Protein AF-A0A6J8D856-F1 (afdb_monomer_lite)

Organism: Mytilus coruscus (NCBI:txid42192)

Structure (mmCIF, N/CA/C/O backbone):
data_AF-A0A6J8D856-F1
#
_entry.id   AF-A0A6J8D856-F1
#
loop_
_atom_site.group_PDB
_atom_site.id
_atom_site.type_symbol
_atom_site.label_atom_id
_atom_site.label_alt_id
_atom_site.label_comp_id
_atom_site.label_asym_id
_atom_site.label_entity_id
_atom_site.label_seq_id
_atom_site.pdbx_PDB_ins_code
_atom_site.Cartn_x
_atom_site.Cartn_y
_atom_site.Cartn_z
_atom_site.occupancy
_atom_site.B_iso_or_equiv
_atom_site.auth_seq_id
_atom_site.auth_comp_id
_atom_site.auth_asym_id
_atom_site.auth_atom_id
_atom_site.pdbx_PDB_model_num
ATOM 1 N N . MET A 1 1 ? 4.755 -21.003 45.461 1.00 39.19 1 MET A N 1
ATOM 2 C CA . MET A 1 1 ? 3.475 -21.278 44.771 1.00 39.19 1 MET A CA 1
ATOM 3 C C . MET A 1 1 ? 3.271 -20.178 43.735 1.00 39.19 1 MET A C 1
ATOM 5 O O . MET A 1 1 ? 3.047 -19.058 44.170 1.00 39.19 1 MET A O 1
ATOM 9 N N . PRO A 1 2 ? 3.451 -20.394 42.417 1.00 51.56 2 PRO A N 1
ATOM 10 C CA . PRO A 1 2 ? 3.188 -19.332 41.454 1.00 51.56 2 PRO A CA 1
ATOM 11 C C . PRO A 1 2 ? 1.673 -19.213 41.237 1.00 51.56 2 PRO A C 1
ATOM 13 O O . PRO A 1 2 ? 0.978 -20.198 40.991 1.00 51.56 2 PRO A O 1
ATOM 16 N N . GLU A 1 3 ? 1.170 -17.997 41.402 1.00 50.19 3 GLU A N 1
ATOM 17 C CA . GLU A 1 3 ? -0.244 -17.639 41.389 1.00 50.19 3 GLU A CA 1
ATOM 18 C C . GLU A 1 3 ? -0.891 -17.946 40.031 1.00 50.19 3 GLU A C 1
ATOM 20 O O . GLU A 1 3 ? -0.454 -17.483 38.974 1.00 50.19 3 GLU A O 1
ATOM 25 N N . SER A 1 4 ? -1.960 -18.743 40.054 1.00 55.97 4 SER A N 1
ATOM 26 C CA . SER A 1 4 ? -2.753 -19.089 38.872 1.00 55.97 4 SER A CA 1
ATOM 27 C C . SER A 1 4 ? -3.656 -17.921 38.474 1.00 55.97 4 SER A C 1
ATOM 29 O O . SER A 1 4 ? -4.858 -17.927 38.728 1.00 55.97 4 SER A O 1
ATOM 31 N N . GLY A 1 5 ? -3.073 -16.901 37.843 1.00 60.31 5 GLY A N 1
ATOM 32 C CA . GLY A 1 5 ? -3.833 -15.826 37.209 1.00 60.31 5 GLY A CA 1
ATOM 33 C C . GLY A 1 5 ? -4.738 -16.346 36.074 1.00 60.31 5 GLY A C 1
ATOM 34 O O . GLY A 1 5 ? -4.460 -17.397 35.481 1.00 60.31 5 GLY A O 1
ATOM 35 N N . PRO A 1 6 ? -5.824 -15.629 35.728 1.00 64.25 6 PRO A N 1
ATOM 36 C CA . PRO A 1 6 ? -6.737 -16.048 34.673 1.00 64.25 6 PRO A CA 1
ATOM 37 C C . PRO A 1 6 ? -5.998 -16.274 33.345 1.00 64.25 6 PRO A C 1
ATOM 39 O O . PRO A 1 6 ? -5.323 -15.391 32.811 1.00 64.25 6 PRO A O 1
ATOM 42 N N . LYS A 1 7 ? -6.160 -17.470 32.760 1.00 65.56 7 LYS A N 1
ATOM 43 C CA . LYS A 1 7 ? -5.513 -17.859 31.486 1.00 65.56 7 LYS A CA 1
ATOM 44 C C . LYS A 1 7 ? -5.890 -16.918 30.331 1.00 65.56 7 LYS A C 1
ATOM 46 O O . LYS A 1 7 ? -5.153 -16.769 29.352 1.00 65.56 7 LYS A O 1
ATOM 51 N N . TYR A 1 8 ? -7.026 -16.238 30.456 1.00 71.06 8 TYR A N 1
ATOM 52 C CA . TYR A 1 8 ? -7.645 -15.438 29.418 1.00 71.06 8 TYR A CA 1
ATOM 53 C C . TYR A 1 8 ? -8.191 -14.110 29.977 1.00 71.06 8 TYR A C 1
ATOM 55 O O . TYR A 1 8 ? -8.861 -14.110 31.001 1.00 71.06 8 TYR A O 1
ATOM 63 N N . TYR A 1 9 ? -7.934 -13.001 29.269 1.00 77.69 9 TYR A N 1
ATOM 64 C CA . TYR A 1 9 ? -8.495 -11.678 29.570 1.00 77.69 9 TYR A CA 1
ATOM 65 C C . TYR A 1 9 ? -9.273 -11.139 28.360 1.00 77.69 9 TYR A C 1
ATOM 67 O O . TYR A 1 9 ? -8.672 -10.987 27.286 1.00 77.69 9 TYR A O 1
ATOM 75 N N . PRO A 1 10 ? -10.580 -10.852 28.479 1.00 86.25 10 PRO A N 1
ATOM 76 C CA . PRO A 1 10 ? -11.350 -10.238 27.404 1.00 86.25 10 PRO A CA 1
ATOM 77 C C . PRO A 1 10 ? -10.893 -8.810 27.134 1.00 86.25 10 PRO A C 1
ATOM 79 O O . PRO A 1 10 ? -10.565 -8.057 28.045 1.00 86.25 10 PRO A O 1
ATOM 82 N N . CYS A 1 11 ? -10.883 -8.426 25.858 1.00 89.19 11 CYS A N 1
ATOM 83 C CA . CYS A 1 11 ? -10.730 -7.023 25.501 1.00 89.19 11 CYS A CA 1
ATOM 84 C C . CYS A 1 11 ? -12.015 -6.271 25.845 1.00 89.19 11 CYS A C 1
ATOM 86 O O . CYS A 1 11 ? -13.039 -6.545 25.229 1.00 89.19 11 CYS A O 1
ATOM 88 N N . VAL A 1 12 ? -11.936 -5.242 26.683 1.00 89.69 12 VAL A N 1
ATOM 89 C CA . VAL A 1 12 ? -13.101 -4.440 27.102 1.00 89.69 12 VAL A CA 1
ATOM 90 C C . VAL A 1 12 ? -13.914 -3.849 25.946 1.00 89.69 12 VAL A C 1
ATOM 92 O O . VAL A 1 12 ? -15.121 -3.689 26.055 1.00 89.69 12 VAL A O 1
ATOM 95 N N . LEU A 1 13 ? -13.278 -3.563 24.806 1.00 88.62 13 LEU A N 1
ATOM 96 C CA . LEU A 1 13 ? -13.982 -3.022 23.638 1.00 88.62 13 LEU A CA 1
ATOM 97 C C . LEU A 1 13 ? -14.702 -4.036 22.752 1.00 88.62 13 LEU A C 1
ATOM 99 O O . LEU A 1 13 ? -15.667 -3.681 22.089 1.00 88.62 13 LEU A O 1
ATOM 103 N N . CYS A 1 14 ? -14.168 -5.245 22.609 1.00 87.88 14 CYS A N 1
ATOM 104 C CA . CYS A 1 14 ? -14.675 -6.193 21.610 1.00 87.88 14 CYS A CA 1
ATOM 105 C C . CYS A 1 14 ? -15.002 -7.563 22.193 1.00 87.88 14 CYS A C 1
ATOM 107 O O . CYS A 1 14 ? -15.352 -8.464 21.437 1.00 87.88 14 CYS A O 1
ATOM 109 N N . ASN A 1 15 ? -14.815 -7.741 23.502 1.00 85.06 15 ASN A N 1
ATOM 110 C CA . ASN A 1 15 ? -14.955 -8.984 24.258 1.00 85.06 15 ASN A CA 1
ATOM 111 C C . ASN A 1 15 ? -14.187 -10.186 23.677 1.00 85.06 15 ASN A C 1
ATOM 113 O O . ASN A 1 15 ? -14.355 -11.318 24.128 1.00 85.06 15 ASN A O 1
ATOM 117 N N . LYS A 1 16 ? -13.304 -9.951 22.694 1.00 86.56 16 LYS A N 1
ATOM 118 C CA . LYS A 1 16 ? -12.520 -10.993 22.031 1.00 86.56 16 LYS A CA 1
ATOM 119 C C . LYS A 1 16 ? -11.442 -11.531 22.939 1.00 86.56 16 LYS A C 1
ATOM 121 O O . LYS A 1 16 ? -10.890 -10.803 23.777 1.00 86.56 16 LYS A O 1
ATOM 126 N N . ARG A 1 17 ? -11.081 -12.794 22.673 1.00 84.25 17 ARG A N 1
ATOM 127 C CA . ARG A 1 17 ? -10.057 -13.447 23.460 1.00 84.25 17 ARG A CA 1
ATOM 128 C C . ARG A 1 17 ? -8.660 -12.876 23.205 1.00 84.25 17 ARG A C 1
ATOM 130 O O . ARG A 1 17 ? -8.151 -13.052 22.107 1.00 84.25 17 ARG A O 1
ATOM 137 N N . THR A 1 18 ? -8.032 -12.212 24.186 1.00 80.00 18 THR A N 1
ATOM 138 C CA . THR A 1 18 ? -6.682 -11.644 24.025 1.00 80.00 18 THR A CA 1
ATOM 139 C C . THR A 1 18 ? -5.585 -12.592 24.505 1.00 80.00 18 THR A C 1
ATOM 141 O O . THR A 1 18 ? -5.580 -13.078 25.650 1.00 80.00 18 THR A O 1
ATOM 144 N N . LYS A 1 19 ? -4.613 -12.836 23.621 1.00 81.00 19 LYS A N 1
ATOM 145 C CA . LYS A 1 19 ? -3.370 -13.536 23.964 1.00 81.00 19 LYS A CA 1
ATOM 146 C C . LYS A 1 19 ? -2.509 -12.641 24.869 1.00 81.00 19 LYS A C 1
ATOM 148 O O . LYS A 1 19 ? -2.576 -11.422 24.721 1.00 81.00 19 LYS A O 1
ATOM 153 N N . PRO A 1 20 ? -1.676 -13.198 25.768 1.00 79.44 20 PRO A N 1
ATOM 154 C CA . PRO A 1 20 ? -0.848 -12.409 26.687 1.00 79.44 20 PRO A CA 1
ATOM 155 C C . PRO A 1 20 ? -0.051 -11.270 26.028 1.00 79.44 20 PRO A C 1
ATOM 157 O O . PRO A 1 20 ? -0.049 -10.160 26.546 1.00 79.44 20 PRO A O 1
ATOM 160 N N . HIS A 1 21 ? 0.533 -11.503 24.847 1.00 79.62 21 HIS A N 1
ATOM 161 C CA . HIS A 1 21 ? 1.324 -10.503 24.110 1.00 79.62 21 HIS A CA 1
ATOM 162 C C . HIS A 1 21 ? 0.494 -9.386 23.444 1.00 79.62 21 HIS A C 1
ATOM 164 O O . HIS A 1 21 ? 1.033 -8.352 23.048 1.00 79.62 21 HIS A O 1
ATOM 170 N N . GLU A 1 22 ? -0.819 -9.573 23.301 1.00 80.00 22 GLU A N 1
ATOM 171 C CA . GLU A 1 22 ? -1.727 -8.599 22.681 1.00 80.00 22 GLU A CA 1
ATOM 172 C C . GLU A 1 22 ? -2.434 -7.712 23.712 1.00 80.00 22 GLU A C 1
ATOM 174 O O . GLU A 1 22 ? -3.137 -6.771 23.331 1.00 80.00 22 GLU A O 1
ATOM 179 N N . ARG A 1 23 ? -2.267 -8.018 25.006 1.00 83.12 23 ARG A N 1
ATOM 180 C CA . ARG A 1 23 ? -2.879 -7.300 26.126 1.00 83.12 23 ARG A CA 1
ATOM 181 C C . ARG A 1 23 ? -2.162 -5.980 26.344 1.00 83.12 23 ARG A C 1
ATOM 183 O O . ARG A 1 23 ? -0.955 -5.942 26.570 1.00 83.12 23 ARG A O 1
ATOM 190 N N . ARG A 1 24 ? -2.916 -4.888 26.338 1.00 85.00 24 ARG A N 1
ATOM 191 C CA . ARG A 1 24 ? -2.424 -3.561 26.712 1.00 85.00 24 ARG A CA 1
ATOM 192 C C . ARG A 1 24 ? -3.245 -3.028 27.878 1.00 85.00 24 ARG A C 1
ATOM 194 O O . ARG A 1 24 ? -4.448 -3.275 27.953 1.00 85.00 24 ARG A O 1
ATOM 201 N N . SER A 1 25 ? -2.587 -2.320 28.790 1.00 85.12 25 SER A N 1
ATOM 202 C CA . SER A 1 25 ? -3.261 -1.536 29.824 1.00 85.12 25 SER A CA 1
ATOM 203 C C . SER A 1 25 ? -3.973 -0.335 29.205 1.00 85.12 25 SER A C 1
ATOM 205 O O . SER A 1 25 ? -3.617 0.145 28.121 1.00 85.12 25 SER A O 1
ATOM 207 N N . ILE A 1 26 ? -5.006 0.132 29.897 1.00 85.31 26 ILE A N 1
ATOM 208 C CA . ILE A 1 26 ? -5.797 1.286 29.489 1.00 85.31 26 ILE A CA 1
ATOM 209 C C . ILE A 1 26 ? -5.193 2.534 30.139 1.00 85.31 26 ILE A C 1
ATOM 211 O O . ILE A 1 26 ? -5.184 2.675 31.357 1.00 85.31 26 ILE A O 1
ATOM 215 N N . ASN A 1 27 ? -4.684 3.448 29.313 1.00 86.06 27 ASN A N 1
ATOM 216 C CA . ASN A 1 27 ? -4.216 4.761 29.763 1.00 86.06 27 ASN A CA 1
ATOM 217 C C . ASN A 1 27 ? -5.408 5.713 29.970 1.00 86.06 27 ASN A C 1
ATOM 219 O O . ASN A 1 27 ? -6.475 5.503 29.395 1.00 86.06 27 ASN A O 1
ATOM 223 N N . LYS A 1 28 ? -5.217 6.820 30.707 1.00 86.12 28 LYS A N 1
ATOM 224 C CA . LYS A 1 28 ? -6.266 7.838 30.945 1.00 86.12 28 LYS A CA 1
ATOM 225 C C . LYS A 1 28 ? -6.908 8.364 29.649 1.00 86.12 28 LYS A C 1
ATOM 227 O O . LYS A 1 28 ? -8.109 8.608 29.615 1.00 86.12 28 LYS A O 1
ATOM 232 N N . SER A 1 29 ? -6.122 8.526 28.584 1.00 84.56 29 SER A N 1
ATOM 233 C CA . SER A 1 29 ? -6.607 9.007 27.284 1.00 84.56 29 SER A CA 1
ATOM 234 C C . SER A 1 29 ? -7.490 7.976 26.573 1.00 84.56 29 SER A C 1
ATOM 236 O O . SER A 1 29 ? -8.589 8.297 26.124 1.00 84.56 29 SER A O 1
ATOM 238 N N . VAL A 1 30 ? -7.066 6.709 26.585 1.00 84.56 30 VAL A N 1
ATOM 239 C CA . VAL A 1 30 ? -7.865 5.582 26.092 1.00 84.56 30 VAL A CA 1
ATOM 240 C C . VAL A 1 30 ? -9.146 5.452 26.918 1.00 84.56 30 VAL A C 1
ATOM 242 O O . VAL A 1 30 ? -10.210 5.293 26.342 1.00 84.56 30 VAL A O 1
ATOM 245 N N . ALA A 1 31 ? -9.095 5.603 28.244 1.00 85.81 31 ALA A N 1
ATOM 246 C CA . ALA A 1 31 ? -10.287 5.556 29.092 1.00 85.81 31 ALA A CA 1
ATOM 247 C C . ALA A 1 31 ? -11.321 6.635 28.728 1.00 85.81 31 ALA A C 1
ATOM 249 O O . ALA A 1 31 ? -12.499 6.324 28.568 1.00 85.81 31 ALA A O 1
ATOM 250 N N . LYS A 1 32 ? -10.878 7.882 28.508 1.00 86.38 32 LYS A N 1
ATOM 251 C CA . LYS A 1 32 ? -11.750 8.961 28.011 1.00 86.38 32 LYS A CA 1
ATOM 252 C C . LYS A 1 32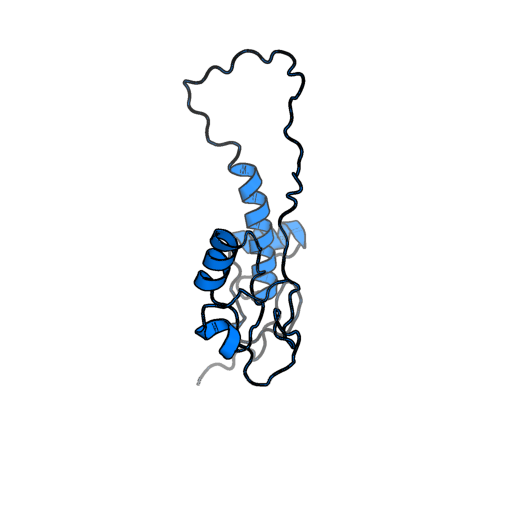 ? -12.359 8.617 26.654 1.00 86.38 32 LYS A C 1
ATOM 254 O O . LYS A 1 32 ? -13.537 8.870 26.430 1.00 86.38 32 LYS A O 1
ATOM 259 N N . TYR A 1 33 ? -11.574 8.023 25.758 1.00 86.75 33 TYR A N 1
ATOM 260 C CA . TYR A 1 33 ? -12.047 7.589 24.448 1.00 86.75 33 TYR A CA 1
ATOM 261 C C . TYR A 1 33 ? -13.126 6.500 24.530 1.00 86.75 33 TYR A C 1
ATOM 263 O O . TYR A 1 33 ? -14.137 6.588 23.830 1.00 86.75 33 TYR A O 1
ATOM 271 N N . LEU A 1 34 ? -12.916 5.498 25.387 1.00 86.88 34 LEU A N 1
ATOM 272 C CA . LEU A 1 34 ? -13.867 4.415 25.637 1.00 86.88 34 LEU A CA 1
ATOM 273 C C . LEU A 1 34 ? -15.184 4.948 26.193 1.00 86.88 34 LEU A C 1
ATOM 275 O O . LEU A 1 34 ? -16.250 4.584 25.701 1.00 86.88 34 LEU A O 1
ATOM 279 N N . ASN A 1 35 ? -15.102 5.854 27.164 1.00 87.62 35 ASN A N 1
ATOM 280 C CA . ASN A 1 35 ? -16.276 6.456 27.771 1.00 87.62 35 ASN A CA 1
ATOM 281 C C . ASN A 1 35 ? -17.030 7.349 26.770 1.00 87.62 35 ASN A C 1
ATOM 283 O O . ASN A 1 35 ? -18.233 7.192 26.602 1.00 87.62 35 ASN A O 1
ATOM 287 N N . LYS A 1 36 ? -16.322 8.200 26.015 1.00 87.12 36 LYS A N 1
ATOM 288 C CA . LYS A 1 36 ? -16.935 9.129 25.052 1.00 87.12 36 LYS A CA 1
ATOM 289 C C . LYS A 1 36 ? -17.637 8.431 23.882 1.00 87.12 36 LYS A C 1
ATOM 291 O O . LYS A 1 36 ? -18.679 8.902 23.447 1.00 87.12 36 LYS A O 1
ATOM 296 N N . ASN A 1 37 ? -17.054 7.360 23.340 1.00 85.94 37 ASN A N 1
ATOM 297 C CA . ASN A 1 37 ? -17.557 6.738 22.105 1.00 85.94 37 ASN A CA 1
ATOM 298 C C . ASN A 1 37 ? -18.376 5.469 22.338 1.00 85.94 37 ASN A C 1
ATOM 300 O O . ASN A 1 37 ? -19.184 5.109 21.490 1.00 85.94 37 ASN A O 1
ATOM 304 N N . PHE A 1 38 ? -18.144 4.772 23.451 1.00 87.06 38 PHE A N 1
ATOM 305 C CA . PHE A 1 38 ? -18.766 3.476 23.723 1.00 87.06 38 PHE A CA 1
ATOM 306 C C . PHE A 1 38 ? -19.471 3.425 25.080 1.00 87.06 38 PHE A C 1
ATOM 308 O O . PHE A 1 38 ? -20.019 2.382 25.414 1.00 87.06 38 PHE A O 1
ATOM 315 N N . LEU A 1 39 ? -19.460 4.516 25.863 1.00 86.19 39 LEU A N 1
ATOM 316 C CA . LEU A 1 39 ? -20.026 4.579 27.219 1.00 86.19 39 LEU A CA 1
ATOM 317 C C . LEU A 1 39 ? -19.445 3.518 28.169 1.00 86.19 39 LEU A C 1
ATOM 319 O O . LEU A 1 39 ? -20.088 3.096 29.126 1.00 86.19 39 LEU A O 1
ATOM 323 N N . ILE A 1 40 ? -18.203 3.090 27.919 1.00 85.56 40 ILE A N 1
ATOM 324 C CA . ILE A 1 40 ? -17.524 2.090 28.743 1.00 85.56 40 ILE A CA 1
ATOM 325 C C . ILE A 1 40 ? -16.617 2.785 29.756 1.00 85.56 40 ILE A C 1
ATOM 327 O O . ILE A 1 40 ? -15.745 3.573 29.382 1.00 85.56 40 ILE A O 1
ATOM 331 N N . THR A 1 41 ? -16.785 2.441 31.032 1.00 84.94 41 THR A N 1
ATOM 332 C CA . THR A 1 41 ? -15.935 2.911 32.133 1.00 84.94 41 THR A CA 1
ATOM 333 C C . THR A 1 41 ? -14.938 1.814 32.514 1.00 84.94 41 THR A C 1
ATOM 335 O O . THR A 1 41 ? -15.327 0.853 33.180 1.00 84.94 41 THR A O 1
ATOM 338 N N . PRO A 1 42 ? -13.669 1.915 32.082 1.00 80.44 42 PRO A N 1
ATOM 339 C CA . PRO A 1 42 ? -12.675 0.883 32.346 1.00 80.44 42 PRO A CA 1
ATOM 340 C C . PRO A 1 42 ? -12.201 0.901 33.805 1.00 80.44 42 PRO A C 1
ATOM 342 O O . PRO A 1 42 ? -11.939 1.962 34.376 1.00 80.44 42 PRO A O 1
ATOM 345 N N . LYS A 1 43 ? -12.031 -0.285 34.386 1.00 82.75 43 LYS A N 1
ATOM 346 C CA . LYS A 1 43 ? -11.388 -0.541 35.682 1.00 82.75 43 LYS A CA 1
ATOM 347 C C . LYS A 1 43 ? -9.869 -0.703 35.516 1.00 82.75 43 LYS A C 1
ATOM 349 O O . LYS A 1 43 ? -9.367 -0.864 34.408 1.00 82.75 43 LYS A O 1
ATOM 354 N N . GLN A 1 44 ? -9.104 -0.682 36.611 1.00 75.38 44 GLN A N 1
ATOM 355 C CA . GLN A 1 44 ? -7.632 -0.808 36.549 1.00 75.38 44 GLN A CA 1
ATOM 356 C C . GLN A 1 44 ? -7.150 -2.164 35.995 1.00 75.38 44 GLN A C 1
ATOM 358 O O . GLN A 1 44 ? -6.083 -2.259 35.383 1.00 75.38 44 GLN A O 1
ATOM 363 N N . GLU A 1 45 ? -7.949 -3.213 36.172 1.00 80.56 45 GLU A N 1
ATOM 364 C CA . GLU A 1 45 ? -7.638 -4.572 35.717 1.00 80.56 45 GLU A CA 1
ATOM 365 C C . GLU A 1 45 ? -7.956 -4.797 34.235 1.00 80.56 45 G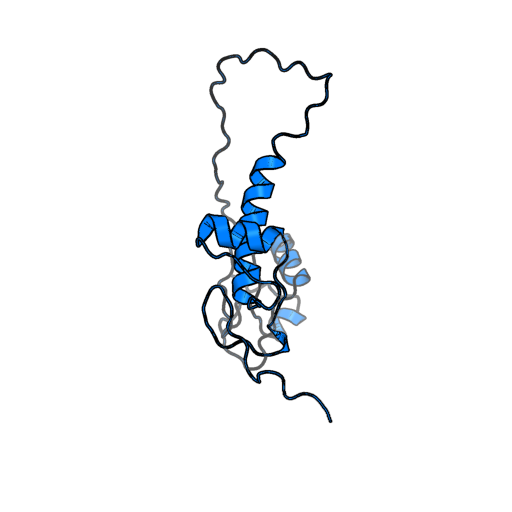LU A C 1
ATOM 367 O O . GLU A 1 45 ? -7.461 -5.746 33.618 1.00 80.56 45 GLU A O 1
ATOM 372 N N . ASP A 1 46 ? -8.720 -3.884 33.640 1.00 84.69 46 ASP A N 1
ATOM 373 C CA . ASP A 1 46 ? -9.214 -4.016 32.286 1.00 84.69 46 ASP A CA 1
ATOM 374 C C . ASP A 1 46 ? -8.097 -3.909 31.251 1.00 84.69 46 ASP A C 1
ATOM 376 O O . ASP A 1 46 ? -7.200 -3.056 31.308 1.00 84.69 46 ASP A O 1
ATOM 380 N N . LYS A 1 47 ? -8.169 -4.796 30.256 1.00 87.00 47 LYS A N 1
ATOM 381 C CA . LYS A 1 47 ? -7.219 -4.852 29.147 1.00 87.00 47 LYS A CA 1
ATOM 382 C C . LYS A 1 47 ? -7.919 -4.577 27.828 1.00 87.00 47 LYS A C 1
ATOM 384 O O . LYS A 1 47 ? -9.077 -4.926 27.601 1.00 87.00 47 LYS A O 1
ATOM 389 N N . ILE A 1 48 ? -7.165 -3.979 26.919 1.00 90.31 48 ILE A N 1
ATOM 390 C CA . ILE A 1 48 ? -7.566 -3.740 25.536 1.00 90.31 48 ILE A CA 1
ATOM 391 C C . ILE A 1 48 ? -6.649 -4.542 24.609 1.00 90.31 48 ILE A C 1
ATOM 393 O O . ILE A 1 48 ? -5.449 -4.661 24.865 1.00 90.31 48 ILE A O 1
ATOM 397 N N . CYS A 1 49 ? -7.199 -5.110 23.534 1.00 90.25 49 CYS A N 1
ATOM 398 C CA . CYS A 1 49 ? -6.385 -5.760 22.510 1.00 90.25 49 CYS A CA 1
ATOM 399 C C . CYS A 1 49 ? -5.658 -4.721 21.645 1.00 90.25 49 CYS A C 1
ATOM 401 O O . CYS A 1 49 ? -6.146 -3.602 21.451 1.00 90.25 49 CYS A O 1
ATOM 403 N N . ASN A 1 50 ? -4.519 -5.102 21.060 1.00 88.94 50 ASN A N 1
ATOM 404 C CA . ASN A 1 50 ? -3.766 -4.242 20.138 1.00 88.94 50 ASN A CA 1
ATOM 405 C C . ASN A 1 50 ? -4.634 -3.683 18.999 1.00 88.94 50 ASN A C 1
ATOM 407 O O . ASN A 1 50 ? -4.525 -2.504 18.673 1.00 88.94 50 ASN A O 1
ATOM 411 N N . THR A 1 51 ? -5.541 -4.487 18.438 1.00 88.38 51 THR A N 1
ATOM 412 C CA . THR A 1 51 ? -6.440 -4.056 17.356 1.00 88.38 51 THR A CA 1
ATOM 413 C C . THR A 1 51 ? -7.344 -2.904 17.789 1.00 88.38 51 THR A C 1
ATOM 415 O O . THR A 1 51 ? -7.480 -1.910 17.080 1.00 88.38 51 THR A O 1
ATOM 418 N N . CYS A 1 52 ? -7.946 -3.004 18.974 1.00 87.62 52 CYS A N 1
ATOM 419 C CA . CYS A 1 52 ? -8.805 -1.957 19.514 1.00 87.62 52 CYS A CA 1
ATOM 420 C C . CYS A 1 52 ? -8.002 -0.724 19.947 1.00 87.62 52 CYS A C 1
ATOM 422 O O . CYS A 1 52 ? -8.460 0.398 19.737 1.00 87.62 52 CYS A O 1
ATOM 424 N N . LYS A 1 53 ? -6.782 -0.907 20.467 1.00 88.38 53 LYS A N 1
ATOM 425 C CA . LYS A 1 53 ? -5.872 0.205 20.777 1.00 88.38 53 LYS A CA 1
ATOM 426 C C . LYS A 1 53 ? -5.464 0.972 19.515 1.00 88.38 53 LYS A C 1
ATOM 428 O O . LYS A 1 53 ? -5.404 2.195 19.528 1.00 88.38 53 LYS A O 1
ATOM 433 N N . HIS A 1 54 ? -5.235 0.272 18.407 1.00 88.31 54 HIS A N 1
ATOM 434 C CA . HIS A 1 54 ? -4.904 0.906 17.132 1.00 88.31 54 HIS A CA 1
ATOM 435 C C . HIS A 1 54 ? -6.063 1.757 16.588 1.00 88.31 54 HIS A C 1
ATOM 437 O O . HIS A 1 54 ? -5.827 2.829 16.038 1.00 88.31 54 HIS A O 1
ATOM 443 N N . LYS A 1 55 ? -7.322 1.334 16.783 1.00 86.44 55 LYS A N 1
ATOM 444 C CA . LYS A 1 55 ? -8.498 2.143 16.404 1.00 86.44 55 LYS A CA 1
ATOM 445 C C . LYS A 1 55 ? -8.531 3.490 17.129 1.00 86.44 55 LYS A C 1
ATOM 447 O O . LYS A 1 55 ? -8.837 4.493 16.496 1.00 86.44 55 LYS A O 1
ATOM 452 N N . TYR A 1 56 ? -8.181 3.502 18.416 1.00 86.62 56 TYR A N 1
ATOM 453 C CA . TYR A 1 56 ? -8.019 4.738 19.182 1.00 86.62 56 TYR A CA 1
ATOM 454 C C . TYR A 1 56 ? -6.942 5.645 18.565 1.00 86.62 56 TYR A C 1
ATOM 456 O O . TYR A 1 56 ? -7.239 6.790 18.239 1.00 86.62 56 TYR A O 1
ATOM 464 N N . TYR A 1 57 ? -5.734 5.123 18.315 1.00 86.06 57 TYR A N 1
ATOM 465 C CA . TYR A 1 57 ? -4.642 5.928 17.749 1.00 86.06 57 TYR A CA 1
ATOM 466 C C . TYR A 1 57 ? -4.992 6.538 16.389 1.00 86.06 57 TYR A C 1
ATOM 468 O O . TYR A 1 57 ? -4.712 7.706 16.154 1.00 86.06 57 TYR A O 1
ATOM 476 N N . VAL A 1 58 ? -5.646 5.777 15.507 1.00 84.12 58 VAL A N 1
ATOM 477 C CA . VAL A 1 58 ? -6.068 6.277 14.187 1.00 84.12 58 VAL A CA 1
ATOM 478 C C . VAL A 1 58 ? -7.106 7.399 14.297 1.00 84.12 58 VAL A C 1
ATOM 480 O O . VAL A 1 58 ? -7.173 8.258 13.422 1.00 84.12 58 VAL A O 1
ATOM 483 N N . GLN A 1 59 ? -7.940 7.406 15.337 1.00 80.75 59 GLN A N 1
ATOM 484 C CA . GLN A 1 59 ? -8.879 8.506 15.556 1.00 80.75 59 GLN A CA 1
ATOM 485 C C . GLN A 1 59 ? -8.217 9.724 16.204 1.00 80.75 59 GLN A C 1
ATOM 487 O O . GLN A 1 59 ? -8.542 10.850 15.837 1.00 80.75 59 GLN A O 1
ATOM 492 N N . GLU A 1 60 ? -7.268 9.516 17.116 1.00 77.19 60 GLU A N 1
ATOM 493 C CA . GLU A 1 60 ? -6.504 10.600 17.737 1.00 77.19 60 GLU A CA 1
ATOM 494 C C . GLU A 1 60 ? -5.669 11.364 16.696 1.00 77.19 60 GLU A C 1
ATOM 496 O O . GLU A 1 60 ? -5.730 12.591 16.644 1.00 77.19 60 GLU A O 1
ATOM 501 N N . THR A 1 61 ? -4.994 10.660 15.778 1.00 70.31 61 THR A N 1
ATOM 502 C CA . THR A 1 61 ? -4.202 11.298 14.711 1.00 70.31 61 THR A CA 1
ATOM 503 C C . THR A 1 61 ? -5.053 12.119 13.742 1.00 70.31 61 THR A C 1
ATOM 505 O O . THR A 1 61 ? -4.631 13.202 13.342 1.00 70.31 61 THR A O 1
ATOM 508 N N . LYS A 1 62 ? -6.274 11.668 13.418 1.00 67.44 62 LYS A N 1
ATOM 509 C CA . LYS A 1 62 ? -7.233 12.448 12.613 1.00 67.44 62 LYS A CA 1
ATOM 510 C C . LYS A 1 62 ? -7.673 13.742 13.303 1.00 67.44 62 LYS A C 1
ATOM 512 O O . LYS A 1 62 ? -7.970 14.723 12.626 1.00 67.44 62 LYS A O 1
ATOM 517 N N . HIS A 1 63 ? -7.722 13.755 14.634 1.00 58.09 63 HIS A N 1
ATOM 518 C CA . HIS A 1 63 ? -8.099 14.938 15.406 1.00 58.09 63 HIS A CA 1
ATOM 519 C C . HIS A 1 63 ? -6.930 15.932 15.541 1.00 58.09 63 HIS A C 1
ATOM 521 O O . HIS A 1 63 ? -7.152 17.141 15.510 1.00 58.09 63 HIS A O 1
ATOM 527 N N . SER A 1 64 ? -5.684 15.448 15.624 1.00 55.59 64 SER A N 1
ATOM 528 C CA . SER A 1 64 ? -4.477 16.292 15.678 1.00 55.59 64 SER A CA 1
ATOM 529 C C . SER A 1 64 ? -4.197 17.049 14.375 1.00 55.59 64 SER A C 1
ATOM 531 O O . SER A 1 64 ? -3.772 18.202 14.428 1.00 55.59 64 SER A O 1
ATOM 533 N N . SER A 1 65 ? -4.508 16.467 13.211 1.00 52.81 65 SER A N 1
ATOM 534 C CA . SER A 1 65 ? -4.361 17.140 11.909 1.00 52.81 65 SER A CA 1
ATOM 535 C C . SER A 1 65 ? -5.279 18.359 11.720 1.00 52.81 65 SER A C 1
ATOM 537 O O . SER A 1 65 ? -4.990 19.207 10.885 1.00 52.81 65 SER A O 1
ATOM 539 N N . VAL A 1 66 ? -6.354 18.488 12.508 1.00 50.59 66 VAL A N 1
ATOM 540 C CA . VAL A 1 66 ? -7.259 19.656 12.471 1.00 50.59 66 VAL A CA 1
ATOM 541 C C . VAL A 1 66 ? -6.748 20.803 13.360 1.00 50.59 66 VAL A C 1
ATOM 543 O O . VAL A 1 66 ? -7.062 21.966 13.120 1.00 50.59 66 VAL A O 1
ATOM 546 N N . VAL A 1 67 ? -5.933 20.504 14.378 1.00 47.00 67 VAL A N 1
ATOM 547 C CA . VAL A 1 67 ? -5.456 21.494 15.363 1.00 47.00 67 VAL A CA 1
ATOM 548 C C . VAL A 1 67 ? -4.145 22.160 14.929 1.00 47.00 67 VAL A C 1
ATOM 550 O O . VAL A 1 67 ? -3.952 23.343 15.199 1.00 47.00 67 VAL A O 1
ATOM 553 N N . GLN A 1 68 ? -3.276 21.464 14.187 1.00 41.78 68 GLN A N 1
ATOM 554 C CA . GLN A 1 68 ? -2.015 22.042 13.691 1.00 41.78 68 GLN A CA 1
ATOM 555 C C . GLN A 1 68 ? -2.191 23.195 12.685 1.00 41.78 68 GLN A C 1
ATOM 557 O O . GLN A 1 68 ? -1.257 23.963 12.498 1.00 41.78 68 GLN A O 1
ATOM 562 N N . GLN A 1 69 ? -3.378 23.390 12.100 1.00 47.19 69 GLN A N 1
ATOM 563 C CA . GLN A 1 69 ? -3.664 24.575 11.278 1.00 47.19 69 GLN A CA 1
ATOM 564 C C . GLN A 1 69 ? -3.928 25.860 12.088 1.00 47.19 69 GLN A C 1
ATOM 566 O O . GLN A 1 69 ? -4.048 26.922 11.487 1.00 47.19 69 GLN A O 1
ATOM 571 N N . ARG A 1 70 ? -4.052 25.801 13.424 1.00 46.62 70 ARG A N 1
ATOM 572 C CA . ARG A 1 70 ? -4.465 26.957 14.249 1.00 46.62 70 ARG A CA 1
ATOM 573 C C . ARG A 1 70 ? -3.373 27.591 15.118 1.00 46.62 70 ARG A C 1
ATOM 575 O O . ARG A 1 70 ? -3.675 28.572 15.781 1.00 46.62 70 ARG A O 1
ATOM 582 N N . LEU A 1 71 ? -2.147 27.060 15.154 1.00 45.44 71 LEU A N 1
ATOM 583 C CA . LEU A 1 71 ? -1.119 27.487 16.128 1.00 45.44 71 LEU A CA 1
ATOM 584 C C . LEU A 1 71 ? 0.143 28.132 15.531 1.00 45.44 71 LEU A C 1
ATOM 586 O O . LEU A 1 71 ? 1.120 28.309 16.248 1.00 45.44 71 LEU A O 1
ATOM 590 N N . SER A 1 72 ? 0.133 28.539 14.261 1.00 48.31 72 SER A N 1
ATOM 591 C CA . SER A 1 72 ? 1.158 29.442 13.718 1.00 48.31 72 SER A CA 1
ATOM 592 C C . SER A 1 72 ? 0.549 30.825 13.479 1.00 48.31 72 SER A C 1
ATOM 594 O O . SER A 1 72 ? 0.197 31.164 12.349 1.00 48.31 72 SER A O 1
ATOM 596 N N . TYR A 1 73 ? 0.346 31.593 14.548 1.00 47.69 73 TYR A N 1
ATOM 597 C CA . TYR A 1 73 ? 0.089 33.026 14.432 1.00 47.69 73 TYR A CA 1
ATOM 598 C C . TYR A 1 73 ? 1.343 33.743 14.925 1.00 47.69 73 TYR A C 1
ATOM 600 O O . TYR A 1 73 ? 1.637 33.754 16.116 1.00 47.69 73 TYR A O 1
ATOM 608 N N . ASP A 1 74 ? 2.128 34.202 13.959 1.00 46.66 74 ASP A N 1
ATOM 609 C CA . ASP A 1 74 ? 3.237 35.128 14.139 1.00 46.66 74 ASP A CA 1
ATOM 610 C C . ASP A 1 74 ? 2.611 36.526 14.286 1.00 46.66 74 ASP A C 1
ATOM 612 O O . ASP A 1 74 ? 1.887 36.975 13.393 1.00 46.66 74 ASP A O 1
ATOM 616 N N . GLU A 1 75 ? 2.808 37.167 15.440 1.00 58.53 75 GLU A N 1
ATOM 617 C CA . GLU A 1 75 ? 2.187 38.437 15.872 1.00 58.53 75 GLU A CA 1
ATOM 618 C C . GLU A 1 75 ? 2.718 39.674 15.111 1.00 58.53 75 GLU A C 1
ATOM 620 O O . GLU A 1 75 ? 2.753 40.767 15.655 1.00 58.53 75 GLU A O 1
ATOM 625 N N . ASP A 1 76 ? 3.117 39.540 13.846 1.00 52.09 76 ASP A N 1
ATOM 626 C CA . ASP A 1 76 ? 3.581 40.664 13.014 1.00 52.09 76 ASP A CA 1
ATOM 627 C C . ASP A 1 76 ? 2.999 40.647 11.589 1.00 52.09 76 ASP A C 1
ATOM 629 O O . ASP A 1 76 ? 3.244 41.546 10.780 1.00 52.09 76 ASP A O 1
ATOM 633 N N . TYR A 1 77 ? 2.165 39.657 11.256 1.00 61.47 77 TYR A N 1
ATOM 634 C CA . TYR A 1 77 ? 1.560 39.574 9.931 1.00 61.47 77 TYR A CA 1
ATOM 635 C C . TYR A 1 77 ? 0.148 40.165 9.915 1.00 61.47 77 TYR A C 1
ATOM 637 O O . TYR A 1 77 ? -0.822 39.499 10.272 1.00 61.47 77 TYR A O 1
ATOM 645 N N . VAL A 1 78 ? 0.009 41.405 9.434 1.00 59.31 78 VAL A N 1
ATOM 646 C CA . VAL A 1 78 ? -1.292 41.988 9.063 1.00 59.31 78 VAL A CA 1
ATOM 647 C C . VAL A 1 78 ? -1.658 41.494 7.657 1.00 59.31 78 VAL A C 1
ATOM 649 O O . VAL A 1 78 ? -1.064 41.956 6.677 1.00 59.31 78 VAL A O 1
ATOM 652 N N . PRO A 1 79 ? -2.630 40.574 7.491 1.00 59.88 79 PRO A N 1
ATOM 653 C CA . PRO A 1 79 ? -3.031 40.130 6.167 1.00 59.88 79 PRO A CA 1
ATOM 654 C C . PRO A 1 79 ? -3.747 41.286 5.456 1.00 59.88 79 PRO A C 1
ATOM 656 O O . PRO A 1 79 ? -4.60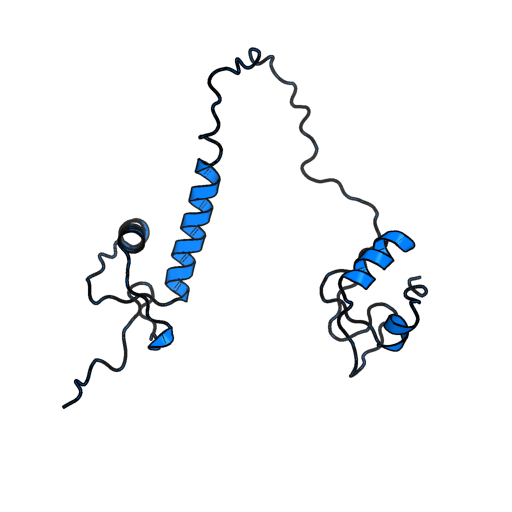2 41.938 6.066 1.00 59.88 79 PRO A O 1
ATOM 659 N N . PRO A 1 80 ? -3.476 41.539 4.164 1.00 58.66 80 PRO A N 1
ATOM 660 C CA . PRO A 1 80 ? -4.211 42.549 3.419 1.00 58.66 80 PRO A CA 1
ATOM 661 C C . PRO A 1 80 ? -5.710 42.223 3.446 1.00 58.66 80 PRO A C 1
ATOM 663 O O . PRO A 1 80 ? -6.113 41.076 3.227 1.00 58.66 80 PRO A O 1
ATOM 666 N N . ALA A 1 81 ? -6.533 43.238 3.733 1.00 58.53 81 ALA A N 1
ATOM 667 C CA . ALA A 1 81 ? -7.985 43.112 3.803 1.00 58.53 81 ALA A CA 1
ATOM 668 C C . ALA A 1 81 ? -8.501 42.351 2.576 1.00 58.53 81 ALA A C 1
ATOM 670 O O . ALA A 1 81 ? -8.208 42.723 1.437 1.00 58.53 81 ALA A O 1
ATOM 671 N N . LYS A 1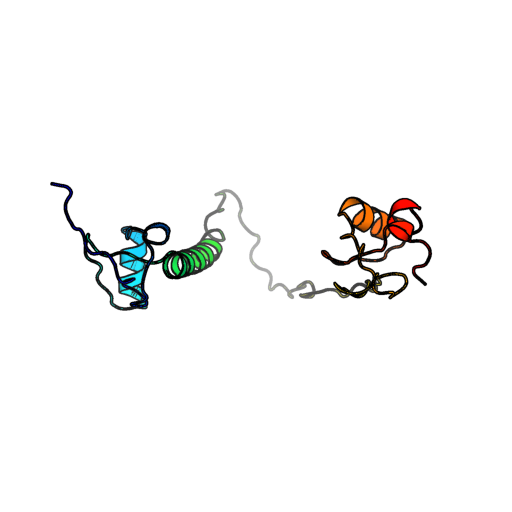 82 ? -9.233 41.257 2.833 1.00 55.47 82 LYS A N 1
ATOM 672 C CA . LYS A 1 82 ? -9.747 40.318 1.832 1.00 55.47 82 LYS A CA 1
ATOM 673 C C . LYS A 1 82 ? -10.512 41.073 0.745 1.00 55.47 82 LYS A C 1
ATOM 675 O O . LYS A 1 82 ? -11.718 41.290 0.853 1.00 55.47 82 LYS A O 1
ATOM 680 N N . ARG A 1 83 ? -9.828 41.423 -0.346 1.00 57.56 83 ARG A N 1
ATOM 681 C CA . ARG A 1 83 ? -10.492 41.655 -1.629 1.00 57.56 83 ARG A CA 1
ATOM 682 C C . ARG A 1 83 ? -11.249 40.367 -1.923 1.00 57.56 83 ARG A C 1
ATOM 684 O O . ARG A 1 83 ? -10.694 39.292 -1.695 1.00 57.56 83 ARG A O 1
ATOM 691 N N . ARG A 1 84 ? -12.514 40.462 -2.351 1.00 55.72 84 ARG A N 1
ATOM 692 C CA . ARG A 1 84 ? -13.290 39.305 -2.823 1.00 55.72 84 ARG A CA 1
ATOM 693 C C . ARG A 1 84 ? -12.447 38.600 -3.881 1.00 55.72 84 ARG A C 1
ATOM 695 O O . ARG A 1 84 ? -12.374 39.044 -5.021 1.00 55.72 84 ARG A O 1
ATOM 702 N N . SER A 1 85 ? -11.736 37.568 -3.443 1.00 53.12 85 SER A N 1
ATOM 703 C CA . SER A 1 85 ? -10.890 36.746 -4.279 1.00 53.12 85 SER A CA 1
ATOM 704 C C . SER A 1 85 ? -11.850 36.030 -5.205 1.00 53.12 85 SER A C 1
ATOM 706 O O . SER A 1 85 ? -12.622 35.173 -4.778 1.00 53.12 85 SER A O 1
ATOM 708 N N . THR A 1 86 ? -11.847 36.423 -6.473 1.00 62.03 86 THR A N 1
ATOM 709 C CA . THR A 1 86 ? -12.148 35.476 -7.533 1.00 62.03 86 THR A CA 1
ATOM 710 C C . THR A 1 86 ? -11.151 34.345 -7.327 1.00 62.03 86 THR A C 1
ATOM 712 O O . THR A 1 86 ? -9.943 34.514 -7.493 1.00 62.03 86 THR A O 1
ATOM 715 N N . VAL A 1 87 ? -11.646 33.246 -6.763 1.00 62.22 87 VAL A N 1
ATOM 716 C CA . VAL A 1 87 ? -10.828 32.125 -6.322 1.00 62.22 87 VAL A CA 1
ATOM 717 C C . VAL A 1 87 ? -10.213 31.509 -7.573 1.00 62.22 87 VAL A C 1
ATOM 719 O O . VAL A 1 87 ? -10.831 30.684 -8.238 1.00 62.22 87 VAL A O 1
ATOM 722 N N . LEU A 1 88 ? -8.990 31.912 -7.909 1.00 67.69 88 LEU A N 1
ATOM 723 C CA . LEU A 1 88 ? -8.123 31.155 -8.802 1.00 67.69 88 LEU A CA 1
ATOM 724 C C . LEU A 1 88 ? -7.640 29.934 -8.008 1.00 67.69 88 LEU A C 1
ATOM 726 O O . LEU A 1 88 ? -6.497 29.866 -7.567 1.00 67.69 88 LEU A O 1
ATOM 730 N N . SER A 1 89 ? -8.560 29.005 -7.732 1.00 72.69 89 SER A N 1
ATOM 731 C CA . SER A 1 89 ? -8.216 27.707 -7.164 1.00 72.69 89 SER A CA 1
ATOM 732 C C . SER A 1 89 ? -7.515 26.929 -8.260 1.00 72.69 89 SER A C 1
ATOM 734 O O . SER A 1 89 ? -8.067 26.761 -9.349 1.00 72.69 89 SER A O 1
ATOM 736 N N . SER A 1 90 ? -6.322 26.421 -7.970 1.00 79.00 90 SER A N 1
ATOM 737 C CA . SER A 1 90 ? -5.745 25.378 -8.805 1.00 79.00 90 SER A CA 1
ATOM 738 C C . SER A 1 90 ? -6.727 24.202 -8.894 1.00 79.00 90 SER A C 1
ATOM 740 O O . SER A 1 90 ? -7.501 23.955 -7.955 1.00 79.00 90 SER A O 1
ATOM 742 N N . PRO A 1 91 ? -6.744 23.485 -10.028 1.00 82.00 91 PRO A N 1
ATOM 743 C CA . PRO A 1 91 ? -7.555 22.289 -10.144 1.00 82.00 91 PRO A CA 1
ATOM 744 C C . PRO A 1 91 ? -7.123 21.264 -9.078 1.00 82.00 91 PRO A C 1
ATOM 746 O O . PRO A 1 91 ? -5.930 21.142 -8.789 1.00 82.00 91 PRO A O 1
ATOM 749 N N . PRO A 1 92 ? -8.067 20.496 -8.503 1.00 81.88 92 PRO A N 1
ATOM 750 C CA . PRO A 1 92 ? -7.782 19.538 -7.429 1.00 81.88 92 PRO A CA 1
ATOM 751 C C . PRO A 1 92 ? -6.865 18.382 -7.865 1.00 81.88 92 PRO A C 1
ATOM 753 O O . PRO A 1 92 ? -6.303 17.687 -7.023 1.00 81.88 92 PRO A O 1
ATOM 756 N N . SER A 1 93 ? -6.709 18.167 -9.174 1.00 86.12 93 SER A N 1
ATOM 757 C CA . SER A 1 93 ? -5.761 17.219 -9.756 1.00 86.12 93 SER A CA 1
ATOM 758 C C . SER A 1 93 ? -5.445 17.601 -11.201 1.00 86.12 93 SER A C 1
ATOM 760 O O . SER A 1 93 ? -6.292 18.177 -11.883 1.00 86.12 93 SER A O 1
ATOM 762 N N . VAL A 1 94 ? -4.250 17.242 -11.668 1.00 85.00 94 VAL A N 1
ATOM 763 C CA . VAL A 1 94 ? -3.818 17.385 -13.064 1.00 85.00 94 VAL A CA 1
ATOM 764 C C . VAL A 1 94 ? -3.448 15.997 -13.573 1.00 85.00 94 VAL A C 1
ATOM 766 O O . VAL A 1 94 ? -2.674 15.285 -12.932 1.00 85.00 94 VAL A O 1
ATOM 769 N N . SER A 1 95 ? -4.009 15.594 -14.711 1.00 86.31 95 SER A N 1
ATOM 770 C CA . SER A 1 95 ? -3.632 14.354 -15.388 1.00 86.31 95 SER A CA 1
ATOM 771 C C . SER A 1 95 ? -2.389 14.589 -16.238 1.00 86.31 95 SER A C 1
ATOM 773 O O . SER A 1 95 ? -2.396 15.457 -17.110 1.00 86.31 95 SER A O 1
ATOM 775 N N . LEU A 1 96 ? -1.342 13.800 -16.011 1.00 82.06 96 LEU A N 1
ATOM 776 C CA . LEU A 1 96 ? -0.159 13.783 -16.865 1.00 82.06 96 LEU A CA 1
ATOM 777 C C . LEU A 1 96 ? -0.236 12.577 -17.800 1.00 82.06 96 LEU A C 1
ATOM 779 O O . LEU A 1 96 ? -0.521 11.466 -17.351 1.00 82.06 96 LEU A O 1
ATOM 783 N N . SER A 1 97 ? 0.063 12.780 -19.081 1.00 86.25 97 SER A N 1
ATOM 784 C CA . SER A 1 97 ? 0.083 11.725 -20.105 1.00 86.25 97 SER A CA 1
ATOM 785 C C . SER A 1 97 ? 1.351 10.867 -20.031 1.00 86.25 97 SER A C 1
ATOM 787 O O . SER A 1 97 ? 1.976 10.584 -21.048 1.00 86.25 97 SER A O 1
ATOM 789 N N . ILE A 1 98 ? 1.768 10.486 -18.822 1.00 86.50 98 ILE A N 1
ATOM 790 C CA . ILE A 1 98 ? 2.978 9.693 -18.610 1.00 86.50 98 ILE A CA 1
ATOM 791 C C . ILE A 1 98 ? 2.598 8.209 -18.679 1.00 86.50 98 ILE A C 1
ATOM 793 O O . ILE A 1 98 ? 1.765 7.755 -17.883 1.00 86.50 98 ILE A O 1
ATOM 797 N N . PRO A 1 99 ? 3.187 7.427 -19.597 1.00 87.69 99 PRO A N 1
ATOM 798 C CA . PRO A 1 99 ? 2.904 6.004 -19.698 1.00 87.69 99 PRO A CA 1
ATOM 799 C C . PRO A 1 99 ? 3.299 5.278 -18.408 1.00 87.69 99 PRO A C 1
ATOM 801 O O . PRO A 1 99 ? 4.337 5.541 -17.798 1.00 87.69 99 PRO A O 1
ATOM 804 N N . SER A 1 100 ? 2.468 4.324 -17.988 1.00 87.81 100 SER A N 1
ATOM 805 C CA . SER A 1 100 ? 2.727 3.508 -16.802 1.00 87.81 100 SER A CA 1
ATOM 806 C C . SER A 1 100 ? 2.656 2.023 -17.121 1.00 87.81 100 SER A C 1
ATOM 808 O O . SER A 1 100 ? 1.932 1.585 -18.016 1.00 87.81 100 SER A O 1
ATOM 810 N N . THR A 1 101 ? 3.437 1.229 -16.396 1.00 87.31 101 THR A N 1
ATOM 811 C CA . THR A 1 101 ? 3.492 -0.216 -16.617 1.00 87.31 101 THR A CA 1
ATOM 812 C C . THR A 1 101 ? 2.417 -0.945 -15.818 1.00 87.31 101 THR A C 1
ATOM 814 O O . THR A 1 101 ? 2.063 -0.572 -14.699 1.00 87.31 101 THR A O 1
ATOM 817 N N . SER A 1 102 ? 1.901 -2.038 -16.382 1.00 81.88 102 SER A N 1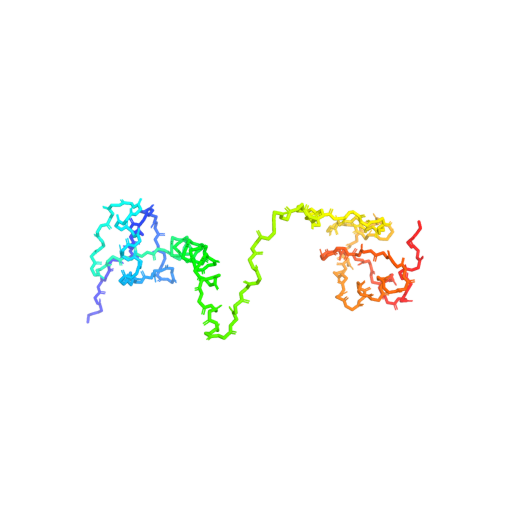
ATOM 818 C CA . SER A 1 102 ? 0.934 -2.900 -15.701 1.00 81.88 102 SER A CA 1
ATOM 819 C C . SER A 1 102 ? 1.571 -3.585 -14.486 1.00 81.88 102 SER A C 1
ATOM 821 O O . SER A 1 102 ? 2.555 -4.320 -14.634 1.00 81.88 102 SER A O 1
ATOM 823 N N . LYS A 1 103 ? 0.973 -3.430 -13.303 1.00 85.50 103 LYS A N 1
ATOM 824 C CA . LYS A 1 103 ? 1.411 -4.130 -12.091 1.00 85.50 103 LYS A CA 1
ATOM 825 C C . LYS A 1 103 ? 0.970 -5.594 -12.123 1.00 85.50 103 LYS A C 1
ATOM 827 O O . LYS A 1 103 ? -0.220 -5.888 -12.090 1.00 85.50 103 LYS A O 1
ATOM 832 N N . SER A 1 104 ? 1.935 -6.511 -12.129 1.00 84.19 104 SER A N 1
ATOM 833 C CA . SER A 1 104 ? 1.686 -7.948 -11.984 1.00 84.19 104 SER A CA 1
ATOM 834 C C . SER A 1 104 ? 2.680 -8.593 -11.020 1.00 84.19 104 SER A C 1
ATOM 836 O O . SER A 1 104 ? 3.855 -8.226 -10.974 1.00 84.19 104 SER A O 1
ATOM 838 N N . HIS A 1 105 ? 2.182 -9.564 -10.253 1.00 85.56 105 HIS A N 1
ATOM 839 C CA . HIS A 1 105 ? 2.977 -10.402 -9.354 1.00 85.56 105 HIS A CA 1
ATOM 840 C C . HIS A 1 105 ? 3.377 -11.743 -9.988 1.00 85.56 105 HIS A C 1
ATOM 842 O O . HIS A 1 105 ? 4.338 -12.361 -9.534 1.00 85.56 105 HIS A O 1
ATOM 848 N N . SER A 1 106 ? 2.655 -12.185 -11.020 1.00 87.56 106 SER A N 1
ATOM 849 C CA . SER A 1 106 ? 2.821 -13.489 -11.671 1.00 87.56 106 SER A CA 1
ATOM 850 C C . SER A 1 106 ? 3.570 -13.414 -13.000 1.00 87.56 106 SER A C 1
ATOM 852 O O . SER A 1 106 ? 4.090 -14.429 -13.449 1.00 87.56 106 SER A O 1
ATOM 854 N N . TYR A 1 107 ? 3.647 -12.230 -13.613 1.00 90.12 107 TYR A N 1
ATOM 855 C CA . TYR A 1 107 ? 4.238 -12.024 -14.935 1.00 90.12 107 TYR A CA 1
ATOM 856 C C . TYR A 1 107 ? 5.307 -10.931 -14.907 1.00 90.12 107 TYR A C 1
ATOM 858 O O . TYR A 1 107 ? 5.195 -9.949 -14.171 1.00 90.12 107 TYR A O 1
ATOM 866 N N . CYS A 1 108 ? 6.333 -11.074 -15.746 1.00 90.06 108 CYS A N 1
ATOM 867 C CA . CYS A 1 108 ? 7.269 -9.987 -16.017 1.00 90.06 108 CYS A CA 1
ATOM 868 C C . CYS A 1 108 ? 6.525 -8.818 -16.678 1.00 90.06 108 CYS A C 1
ATOM 870 O O . CYS A 1 108 ? 5.850 -9.012 -17.685 1.00 90.06 108 CYS A O 1
ATOM 872 N N . PHE A 1 109 ? 6.671 -7.592 -16.171 1.00 87.81 109 PHE A N 1
ATOM 873 C CA . PHE A 1 109 ? 5.964 -6.441 -16.753 1.00 87.81 109 PHE A CA 1
ATOM 874 C C . PHE A 1 109 ? 6.423 -6.078 -18.181 1.00 87.81 109 PHE A C 1
ATOM 876 O O . PHE A 1 109 ? 5.689 -5.367 -18.866 1.00 87.81 109 PHE A O 1
ATOM 883 N N . ILE A 1 110 ? 7.579 -6.591 -18.624 1.00 86.69 110 ILE A N 1
ATOM 884 C CA . ILE A 1 110 ? 8.160 -6.379 -19.960 1.00 86.69 110 ILE A CA 1
ATOM 885 C C . ILE A 1 110 ? 7.708 -7.488 -20.913 1.00 86.69 110 ILE A C 1
ATOM 887 O O . ILE A 1 110 ? 6.855 -7.256 -21.755 1.00 86.69 110 ILE A O 1
ATOM 891 N N . CYS A 1 111 ? 8.193 -8.724 -20.743 1.00 87.94 111 CYS A N 1
ATOM 892 C CA . CYS A 1 111 ? 7.861 -9.817 -21.669 1.00 87.94 111 CYS A CA 1
ATOM 893 C C . CYS A 1 111 ? 6.541 -10.537 -21.381 1.00 87.94 111 CYS A C 1
ATOM 895 O O . CYS A 1 111 ? 6.224 -11.495 -22.080 1.00 87.94 111 CYS A O 1
ATOM 897 N N . LYS A 1 112 ? 5.816 -10.159 -20.322 1.00 88.88 112 LYS A N 1
ATOM 898 C CA . LYS A 1 112 ? 4.555 -10.785 -19.878 1.00 88.88 112 LYS A CA 1
ATOM 899 C C . LYS A 1 112 ? 4.639 -12.293 -19.603 1.00 88.88 112 LYS A C 1
ATOM 901 O O . LYS A 1 112 ? 3.621 -12.929 -19.360 1.00 88.88 112 LYS A O 1
ATOM 906 N N . LYS A 1 113 ? 5.843 -12.874 -19.571 1.00 87.19 113 LYS A N 1
ATOM 907 C CA . LYS A 1 113 ? 6.047 -14.296 -19.275 1.00 87.19 113 LYS A CA 1
ATOM 908 C C . LYS A 1 113 ? 6.000 -14.548 -17.767 1.00 87.19 113 LYS A C 1
ATOM 910 O O . LYS A 1 113 ? 6.591 -13.765 -17.008 1.00 87.19 113 LYS A O 1
ATOM 915 N N . PRO A 1 114 ? 5.331 -15.623 -17.320 1.00 87.44 114 PRO A N 1
ATOM 916 C CA . PRO A 1 114 ? 5.456 -16.086 -15.952 1.00 87.44 114 PRO A CA 1
ATOM 917 C C . PRO A 1 114 ? 6.832 -16.719 -15.758 1.00 87.44 114 PRO A C 1
ATOM 919 O O . PRO A 1 114 ? 7.448 -17.217 -16.701 1.00 87.44 114 PRO A O 1
ATOM 922 N N . GLY A 1 115 ? 7.335 -16.700 -14.531 1.00 78.00 115 GLY A N 1
ATOM 923 C CA . GLY A 1 115 ? 8.604 -17.347 -14.240 1.00 78.00 115 GLY A CA 1
ATOM 924 C C . GLY A 1 115 ? 8.822 -17.552 -12.747 1.00 78.00 115 GLY A C 1
ATOM 925 O O . GLY A 1 115 ? 8.438 -16.695 -11.951 1.00 78.00 115 GLY A O 1
ATOM 926 N N . PRO A 1 116 ? 9.490 -18.646 -12.349 1.00 75.19 116 PRO A N 1
ATOM 927 C CA . PRO A 1 116 ? 9.774 -18.921 -10.942 1.00 75.19 116 PRO A CA 1
ATOM 928 C C . PRO A 1 116 ? 10.730 -17.892 -10.315 1.00 75.19 116 PRO A C 1
ATOM 930 O O . PRO A 1 116 ? 10.766 -17.745 -9.099 1.00 75.19 116 PRO A O 1
ATOM 933 N N . LYS A 1 117 ? 11.495 -17.154 -11.135 1.00 83.81 117 LYS A N 1
ATOM 934 C CA . LYS A 1 117 ? 12.543 -16.213 -10.702 1.00 83.81 117 LYS A CA 1
ATOM 935 C C . LYS A 1 117 ? 12.209 -14.750 -11.009 1.00 83.81 117 LYS A C 1
ATOM 937 O O . LYS A 1 117 ? 13.094 -13.975 -11.359 1.00 83.81 117 LYS A O 1
ATOM 942 N N . LEU A 1 118 ? 10.935 -14.364 -10.941 1.00 89.38 118 LEU A N 1
ATOM 943 C CA . LEU A 1 118 ? 10.560 -12.956 -11.078 1.00 89.38 118 LEU A CA 1
ATOM 944 C C . LEU A 1 118 ? 10.994 -12.168 -9.837 1.00 89.38 118 LEU A C 1
ATOM 946 O O . LEU A 1 118 ? 10.523 -12.417 -8.728 1.00 89.38 118 LEU A O 1
ATOM 950 N N . ILE A 1 119 ? 11.863 -11.188 -10.047 1.00 90.19 119 ILE A N 1
ATOM 951 C CA . ILE A 1 119 ? 12.414 -10.316 -9.013 1.00 90.19 119 ILE A CA 1
ATOM 952 C C . ILE A 1 119 ? 11.658 -8.997 -8.976 1.00 90.19 119 ILE A C 1
ATOM 954 O O . ILE A 1 119 ? 11.248 -8.465 -10.008 1.00 90.19 119 ILE A O 1
ATOM 958 N N . VAL A 1 120 ? 11.445 -8.467 -7.774 1.00 91.69 120 VAL A N 1
ATOM 959 C CA . VAL A 1 120 ? 10.837 -7.144 -7.608 1.00 91.69 120 VAL A CA 1
ATOM 960 C C . VAL A 1 120 ? 11.801 -6.096 -8.150 1.00 91.69 120 VAL A C 1
ATOM 962 O O . VAL A 1 120 ? 12.983 -6.111 -7.815 1.00 91.69 120 VAL A O 1
ATOM 965 N N . VAL A 1 121 ? 11.294 -5.185 -8.980 1.00 90.00 121 VAL A N 1
ATOM 966 C CA . VAL A 1 121 ? 12.114 -4.117 -9.557 1.00 90.00 121 VAL A CA 1
ATOM 967 C C . VAL A 1 121 ? 12.571 -3.175 -8.434 1.00 90.00 121 VAL A C 1
ATOM 969 O O . VAL A 1 121 ? 11.718 -2.581 -7.758 1.00 90.00 121 VAL A O 1
ATOM 972 N N . PRO A 1 122 ? 13.888 -3.008 -8.217 1.00 90.56 122 PRO A N 1
ATOM 973 C CA . PRO A 1 122 ? 14.405 -2.122 -7.183 1.00 90.56 122 PRO A CA 1
ATOM 974 C C . PRO A 1 122 ? 14.042 -0.664 -7.481 1.00 90.56 122 PRO A C 1
ATOM 976 O O . PRO A 1 122 ? 13.836 -0.277 -8.631 1.00 90.56 122 PRO A O 1
ATOM 979 N N . SER A 1 123 ? 13.966 0.168 -6.439 1.00 90.75 123 SER A N 1
ATOM 980 C CA . SER A 1 123 ? 13.674 1.606 -6.565 1.00 90.75 123 SER A CA 1
ATOM 981 C C . SER A 1 123 ? 14.586 2.294 -7.576 1.00 90.75 123 SER A C 1
ATOM 983 O O . SER A 1 123 ? 14.085 3.012 -8.435 1.00 90.75 123 SER A O 1
ATOM 985 N N . GLN A 1 124 ? 15.887 2.001 -7.530 1.00 88.81 124 GLN A N 1
ATOM 986 C CA . GLN A 1 124 ? 16.876 2.591 -8.428 1.00 88.81 124 GLN A CA 1
ATOM 987 C C . GLN A 1 124 ? 16.543 2.356 -9.907 1.00 88.81 124 GLN A C 1
ATOM 989 O O . GLN A 1 124 ? 16.564 3.294 -10.698 1.00 88.81 124 GLN A O 1
ATOM 994 N N . ALA A 1 125 ? 16.155 1.130 -10.268 1.00 87.38 125 ALA A N 1
ATOM 995 C CA . ALA A 1 125 ? 15.770 0.792 -11.637 1.00 87.38 125 ALA A CA 1
ATOM 996 C C . ALA A 1 125 ? 14.447 1.461 -12.056 1.00 87.38 125 ALA A C 1
ATOM 998 O O . ALA A 1 125 ? 14.266 1.831 -13.214 1.00 87.38 125 ALA A O 1
ATOM 999 N N . ARG A 1 126 ? 13.511 1.666 -11.117 1.00 90.12 126 ARG A N 1
ATOM 1000 C CA . ARG A 1 126 ? 12.265 2.403 -11.395 1.00 90.12 126 ARG A CA 1
ATOM 1001 C C . ARG A 1 126 ? 12.546 3.873 -11.704 1.00 90.12 126 ARG A C 1
ATOM 1003 O O . ARG A 1 126 ? 12.019 4.389 -12.684 1.00 90.12 126 ARG A O 1
ATOM 1010 N N . PHE A 1 127 ? 13.403 4.517 -10.913 1.00 90.00 127 PHE A N 1
ATOM 1011 C CA . PHE A 1 127 ? 13.797 5.909 -11.141 1.00 90.00 127 PHE A CA 1
ATOM 1012 C C . PHE A 1 127 ? 14.615 6.078 -12.421 1.00 90.00 127 PHE A C 1
ATOM 1014 O O . PHE A 1 127 ? 14.339 6.988 -13.197 1.00 90.00 127 PHE A O 1
ATOM 1021 N N . SER A 1 128 ? 15.568 5.182 -12.696 1.00 88.25 128 SER A N 1
ATOM 1022 C CA . SER A 1 128 ? 16.348 5.248 -13.936 1.00 88.25 128 SER A CA 1
ATOM 1023 C C . SER A 1 128 ? 15.472 5.079 -15.180 1.00 88.25 128 SER A C 1
ATOM 1025 O O . SER A 1 128 ? 15.715 5.738 -16.187 1.00 88.25 128 SER A O 1
ATOM 1027 N N . THR A 1 129 ? 14.421 4.257 -15.110 1.00 87.44 129 THR A N 1
ATOM 1028 C CA . THR A 1 129 ? 13.452 4.110 -16.209 1.00 87.44 129 THR A CA 1
ATOM 1029 C C . THR A 1 129 ? 12.632 5.370 -16.416 1.00 87.44 129 THR A C 1
ATOM 1031 O O . THR A 1 129 ? 12.447 5.780 -17.557 1.00 87.44 129 THR A O 1
ATOM 1034 N N . LEU A 1 130 ? 12.182 6.006 -15.333 1.00 89.88 130 LEU A N 1
ATOM 1035 C CA . LEU A 1 130 ? 11.457 7.268 -15.422 1.00 89.88 130 LEU A CA 1
ATOM 1036 C C . LEU A 1 130 ? 12.315 8.349 -16.092 1.00 89.88 130 LEU A C 1
ATOM 1038 O O . LEU A 1 130 ? 11.839 9.020 -16.994 1.00 89.88 130 LEU A O 1
ATOM 1042 N N . LEU A 1 131 ? 13.587 8.468 -15.705 1.00 89.56 131 LEU A N 1
ATOM 1043 C CA . LEU A 1 131 ? 14.493 9.476 -16.264 1.00 89.56 131 LEU A CA 1
ATOM 1044 C C . LEU A 1 131 ? 14.884 9.200 -17.721 1.00 89.56 131 LEU A C 1
ATOM 1046 O O . LEU A 1 131 ? 15.049 10.135 -18.492 1.00 89.56 131 LEU A O 1
ATOM 1050 N N . LYS A 1 132 ? 15.070 7.930 -18.100 1.00 87.94 132 LYS A N 1
ATOM 1051 C CA . LYS A 1 132 ? 15.548 7.562 -19.445 1.00 87.94 132 LYS A CA 1
ATOM 1052 C C . LYS A 1 132 ? 14.429 7.352 -20.465 1.00 87.94 132 LYS A C 1
ATOM 1054 O O . LYS A 1 132 ? 14.693 7.426 -21.658 1.00 87.94 132 LYS A O 1
ATOM 1059 N N . LYS A 1 133 ? 13.231 6.971 -20.016 1.00 84.00 133 LYS A N 1
ATOM 1060 C CA . LYS A 1 133 ? 12.125 6.533 -20.885 1.00 84.00 133 LYS A CA 1
ATOM 1061 C C . LYS A 1 133 ? 10.802 7.211 -20.596 1.00 84.00 133 LYS A C 1
ATOM 1063 O O . LYS A 1 133 ? 9.837 6.911 -21.283 1.00 84.00 133 LYS A O 1
ATOM 1068 N N . GLU A 1 134 ? 10.739 8.031 -19.551 1.00 88.94 134 GLU A N 1
ATOM 1069 C CA . GLU A 1 134 ? 9.505 8.697 -19.134 1.00 88.94 134 GLU A CA 1
ATOM 1070 C C . GLU A 1 134 ? 8.368 7.698 -18.861 1.00 88.94 134 GLU A C 1
ATOM 1072 O O . GLU A 1 134 ? 7.194 7.998 -19.030 1.00 88.94 134 GLU A O 1
ATOM 1077 N N . VAL A 1 135 ? 8.712 6.482 -18.417 1.00 89.38 135 VAL A N 1
ATOM 1078 C CA . VAL A 1 135 ? 7.741 5.438 -18.065 1.00 89.38 135 VAL A CA 1
ATOM 1079 C C . VAL A 1 135 ? 7.727 5.237 -16.555 1.00 89.38 135 VAL A C 1
ATOM 1081 O O . VAL A 1 135 ? 8.754 4.960 -15.928 1.00 89.38 135 VAL A O 1
ATOM 1084 N N . ILE A 1 136 ? 6.536 5.295 -15.965 1.00 91.00 136 ILE A N 1
ATOM 1085 C CA . ILE A 1 136 ? 6.328 5.024 -14.543 1.00 91.00 136 ILE A CA 1
ATOM 1086 C C . ILE A 1 136 ? 6.196 3.518 -14.324 1.00 91.00 136 ILE A C 1
ATOM 1088 O O . ILE A 1 136 ? 5.253 2.881 -14.793 1.00 91.00 136 ILE A O 1
ATOM 1092 N N . ILE A 1 137 ? 7.102 2.949 -13.528 1.00 90.44 137 ILE A N 1
ATOM 1093 C CA . ILE A 1 137 ? 6.982 1.576 -13.028 1.00 90.44 137 ILE A CA 1
ATOM 1094 C C . ILE A 1 137 ? 6.379 1.609 -11.612 1.00 90.44 137 ILE A C 1
ATOM 1096 O O . ILE A 1 137 ? 7.041 2.084 -10.679 1.00 90.44 137 ILE A O 1
ATOM 1100 N N . PRO A 1 138 ? 5.164 1.069 -11.394 1.00 89.94 138 PRO A N 1
ATOM 1101 C CA . PRO A 1 138 ? 4.568 0.990 -10.065 1.00 89.94 138 PRO A CA 1
ATOM 1102 C C . PRO A 1 138 ? 5.403 0.164 -9.082 1.00 89.94 138 PRO A C 1
ATOM 1104 O O . PRO A 1 138 ? 6.066 -0.814 -9.444 1.00 89.94 138 PRO A O 1
ATOM 1107 N N . ALA A 1 139 ? 5.324 0.515 -7.799 1.00 90.12 139 ALA A N 1
ATOM 1108 C CA . ALA A 1 139 ? 5.962 -0.260 -6.742 1.00 90.12 139 ALA A CA 1
ATOM 1109 C C . ALA A 1 139 ? 5.422 -1.703 -6.695 1.00 90.12 139 ALA A C 1
ATOM 1111 O O . ALA A 1 139 ? 4.213 -1.950 -6.778 1.00 90.12 139 ALA A O 1
ATOM 1112 N N . GLY A 1 140 ? 6.337 -2.662 -6.535 1.00 88.38 140 GLY A N 1
ATOM 1113 C CA . GLY A 1 140 ? 6.010 -4.087 -6.469 1.00 88.38 140 GLY A CA 1
ATOM 1114 C C . GLY A 1 140 ? 5.860 -4.783 -7.824 1.00 88.38 140 GLY A C 1
ATOM 1115 O O . GLY A 1 140 ? 5.565 -5.977 -7.835 1.00 88.38 140 GLY A O 1
ATOM 1116 N N . CYS A 1 141 ? 6.086 -4.088 -8.947 1.00 89.75 141 CYS A N 1
ATOM 1117 C CA . CYS A 1 141 ? 6.229 -4.747 -10.246 1.00 89.75 141 CYS A CA 1
ATOM 1118 C C . CYS A 1 141 ? 7.399 -5.730 -10.228 1.00 89.75 141 CYS A C 1
ATOM 1120 O O . CYS A 1 141 ? 8.420 -5.486 -9.576 1.00 89.75 141 CYS A O 1
ATOM 1122 N N . ARG A 1 142 ? 7.254 -6.834 -10.965 1.00 91.12 142 ARG A N 1
ATOM 1123 C CA . ARG A 1 142 ? 8.283 -7.866 -11.057 1.00 91.12 142 ARG A CA 1
ATOM 1124 C C . ARG A 1 142 ? 8.814 -8.030 -12.472 1.00 91.12 142 ARG A C 1
ATOM 1126 O O . ARG A 1 142 ? 8.060 -7.970 -13.441 1.00 91.12 142 ARG A O 1
ATOM 1133 N N . CYS A 1 143 ? 10.116 -8.258 -12.583 1.00 89.38 143 CYS A N 1
ATOM 1134 C CA . CYS A 1 143 ? 10.827 -8.469 -13.836 1.00 89.38 143 CYS A CA 1
ATOM 1135 C C . CYS A 1 143 ? 11.573 -9.800 -13.823 1.00 89.38 143 CYS A C 1
ATOM 1137 O O . CYS A 1 143 ? 11.879 -10.324 -12.754 1.00 89.38 143 CYS A O 1
ATOM 1139 N N . CYS A 1 144 ? 11.888 -10.353 -14.993 1.00 90.12 144 CYS A N 1
ATOM 1140 C CA . CYS A 1 144 ? 12.838 -11.457 -15.045 1.00 90.12 144 CYS A CA 1
ATOM 1141 C C . CYS A 1 144 ? 14.277 -10.927 -14.864 1.00 90.12 144 CYS A C 1
ATOM 1143 O O . CYS A 1 144 ? 14.546 -9.770 -15.198 1.00 90.12 144 CYS A O 1
ATOM 1145 N N . PRO A 1 145 ? 15.213 -11.754 -14.366 1.00 85.81 145 PRO A N 1
ATOM 1146 C CA . PRO A 1 145 ? 16.586 -11.323 -14.121 1.00 85.81 145 PRO A CA 1
ATOM 1147 C C . PRO A 1 145 ? 17.299 -10.862 -15.394 1.00 85.81 145 PRO A C 1
ATOM 1149 O O . PRO A 1 145 ? 18.039 -9.891 -15.337 1.00 85.81 145 PRO A O 1
ATOM 1152 N N . GLY A 1 146 ? 17.017 -11.487 -16.544 1.00 84.12 146 GLY A N 1
ATOM 1153 C CA . GLY A 1 146 ? 17.605 -11.092 -17.831 1.00 84.12 146 GLY A CA 1
ATOM 1154 C C . GLY A 1 146 ? 17.328 -9.629 -18.185 1.00 84.12 146 GLY A C 1
ATOM 1155 O O . GLY A 1 146 ? 18.256 -8.867 -18.417 1.00 84.12 146 GLY A O 1
ATOM 1156 N N . HIS A 1 147 ? 16.068 -9.186 -18.105 1.00 83.81 147 HIS A N 1
ATOM 1157 C CA . HIS A 1 147 ? 15.740 -7.783 -18.383 1.00 83.81 147 HIS A CA 1
ATOM 1158 C C . HIS A 1 147 ? 16.210 -6.803 -17.302 1.00 83.81 147 HIS A C 1
ATOM 1160 O O . HIS A 1 147 ? 16.289 -5.608 -17.573 1.00 83.81 147 HIS A O 1
ATOM 1166 N N . LEU A 1 148 ? 16.450 -7.269 -16.071 1.00 81.88 148 LEU A N 1
ATOM 1167 C CA . LEU A 1 148 ? 16.958 -6.394 -15.017 1.00 81.88 148 LEU A CA 1
ATOM 1168 C C . LEU A 1 148 ? 18.478 -6.210 -15.108 1.00 81.88 148 LEU A C 1
ATOM 1170 O O . LEU A 1 148 ? 18.954 -5.110 -14.857 1.00 81.88 148 LEU A O 1
ATOM 1174 N N . MET A 1 149 ? 19.228 -7.264 -15.446 1.00 69.81 149 MET A N 1
ATOM 1175 C CA . MET A 1 149 ? 20.697 -7.237 -15.468 1.00 69.81 149 MET A CA 1
ATOM 1176 C C . MET A 1 149 ? 21.279 -6.583 -16.718 1.00 69.81 149 MET A C 1
ATOM 1178 O O . MET A 1 149 ? 22.373 -6.040 -16.658 1.00 69.81 149 MET A O 1
ATOM 1182 N N . GLU A 1 150 ? 20.564 -6.600 -17.839 1.00 61.94 150 GLU A N 1
ATOM 1183 C CA . GLU A 1 150 ? 21.068 -6.014 -19.082 1.00 61.94 150 GLU A CA 1
ATOM 1184 C C . GLU A 1 150 ? 21.002 -4.474 -19.126 1.00 61.94 150 GLU A C 1
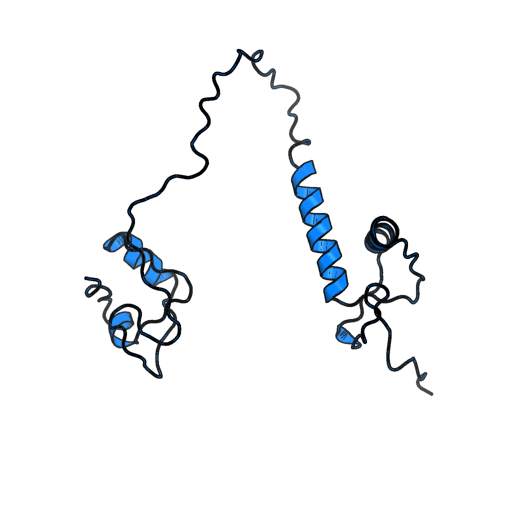ATOM 1186 O O . GLU A 1 150 ? 21.313 -3.896 -20.162 1.00 61.94 150 GLU A O 1
ATOM 1191 N N . ASP A 1 151 ? 20.483 -3.791 -18.093 1.00 58.56 151 ASP A N 1
ATOM 1192 C CA . ASP A 1 151 ? 20.029 -2.379 -18.162 1.00 58.56 151 ASP A CA 1
ATOM 1193 C C . ASP A 1 151 ? 19.031 -2.096 -19.320 1.00 58.56 151 ASP A C 1
ATOM 1195 O O . ASP A 1 151 ? 18.519 -0.985 -19.509 1.00 58.56 151 ASP A O 1
ATOM 1199 N N . ASN A 1 152 ? 18.654 -3.144 -20.057 1.00 54.44 152 ASN A N 1
ATOM 1200 C CA . ASN A 1 152 ? 17.752 -3.160 -21.187 1.00 54.44 152 ASN A CA 1
ATOM 1201 C C . ASN A 1 152 ? 16.315 -3.326 -20.712 1.00 54.44 152 ASN A C 1
ATOM 1203 O O . ASN A 1 152 ? 15.539 -4.129 -21.231 1.00 54.44 152 ASN A O 1
ATOM 1207 N N . LEU A 1 153 ? 15.868 -2.388 -19.881 1.00 60.06 153 LEU A N 1
ATOM 1208 C CA . LEU A 1 153 ? 14.447 -2.030 -19.826 1.00 60.06 153 LEU A CA 1
ATOM 1209 C C . LEU A 1 153 ? 13.983 -1.415 -21.174 1.00 60.06 153 LEU A C 1
ATOM 1211 O O . LEU A 1 153 ? 13.023 -0.658 -21.205 1.00 60.06 153 LEU A O 1
ATOM 1215 N N . GLN A 1 154 ? 14.754 -1.579 -22.260 1.00 51.16 154 GLN A N 1
ATOM 1216 C CA . GLN A 1 154 ? 14.630 -0.964 -23.584 1.00 51.16 154 GLN A CA 1
ATOM 1217 C C . GLN A 1 154 ? 13.474 -1.535 -24.398 1.00 51.16 154 GLN A C 1
ATOM 1219 O O . GLN A 1 154 ? 12.880 -0.808 -25.180 1.00 51.16 154 GLN A O 1
ATOM 1224 N N . LYS A 1 155 ? 13.080 -2.787 -24.151 1.00 50.78 155 LYS A N 1
ATOM 1225 C CA . LYS A 1 155 ? 11.969 -3.443 -24.858 1.00 50.78 155 LYS A CA 1
ATOM 1226 C C . LYS A 1 155 ? 10.594 -3.096 -24.278 1.00 50.78 155 LYS A C 1
ATOM 1228 O O . LYS A 1 155 ? 9.724 -3.953 -24.184 1.00 50.78 155 LYS A O 1
ATOM 1233 N N . MET A 1 156 ? 10.423 -1.861 -23.816 1.00 54.66 156 MET A N 1
ATOM 1234 C CA . MET A 1 156 ? 9.123 -1.329 -23.420 1.00 54.66 156 MET A CA 1
ATOM 1235 C C . MET A 1 156 ? 8.512 -0.585 -24.610 1.00 54.66 156 MET A C 1
ATOM 1237 O O . MET A 1 156 ? 8.458 0.641 -24.600 1.00 54.66 156 MET A O 1
ATOM 1241 N N . GLN A 1 157 ? 8.123 -1.332 -25.642 1.00 44.62 157 GLN A N 1
ATOM 1242 C CA . GLN A 1 157 ? 7.264 -0.878 -26.737 1.00 44.62 157 GLN A CA 1
ATOM 1243 C C . GLN A 1 157 ? 6.167 -1.917 -26.938 1.00 44.62 157 GLN A C 1
ATOM 1245 O O . GLN A 1 157 ? 6.511 -3.122 -26.926 1.00 44.62 157 GLN A O 1
#

Sequence (157 aa):
MPESGPKYYPCVLCNKRTKPHERRSINKSVAKYLNKNFLITPKQEDKICNTCKHKYYVQETKHSSVVQQRLSYDEDYVPPAKRRSTVLSSPPSVSLSIPSTSKSHSYCFICKKPGPKLIVVPSQARFSTLLKKEVIIPAGCRCCPGHLMEDNLQKMQ

Radius of gyration: 27.16 Å; chains: 1; bounding box: 41×64×72 Å

pLDDT: mean 77.33, std 14.59, range [39.19, 91.69]

Secondary structure (DSSP, 8-state):
------S-EEBTTT--EE-GGGEEE--HHHHHHHHHHH-----TT-EEEHHHHHHHHHHHHHHHHHHTTSS---TT--PPP-------PPPS-------BPPP-SSB-TTT--B-TTPEEPPHHHHHHHHHHH--B--TT-EE-HHHHHTS-TT---

Foldseek 3Di:
DPDPDDCWAAAQVPRDTDDPVQWDFQDPLNQCVCCVPPVDHDDRPHTHGNVVVVVSVVVVVVVVVVCVVPPPDDPPDDDPDDDPDPPPDDDPDDDDPQAEFDADPQAASQPRDGDPAWDFQDPVLQVVCCVPPSYHYDGRHTHHPVCRVVNPPVRPD